Protein AF-Q10X12-F1 (afdb_monomer_lite)

Secondary structure (DSSP, 8-state):
---HHHHHHHHHHHHHHHHTTS---HHHHHHHHHHHHHHTT----GGGTGGGG--

Radius of gyration: 11.44 Å; chains: 1; bounding box: 28×26×23 Å

Organism: Trichodesmium erythraeum (strain IMS101) (NCBI:txid203124)

pLDDT: mean 81.4, std 14.84, range [46.97, 96.62]

Sequence (55 aa):
MISTYIRNIALTAAFLAADDNQVIEMVHLIRAIRREYDKMGKILRDKNLGSYINT

Structure (mmCIF, N/CA/C/O backbone):
data_AF-Q10X12-F1
#
_entry.id   AF-Q10X12-F1
#
loop_
_atom_site.group_PDB
_atom_site.id
_atom_site.type_symbol
_atom_site.label_atom_id
_atom_site.label_alt_id
_atom_site.label_comp_id
_atom_site.label_asym_id
_atom_site.label_entity_id
_atom_site.label_seq_id
_atom_site.pdbx_PDB_ins_code
_atom_site.Cartn_x
_atom_site.Cartn_y
_atom_site.Cartn_z
_atom_site.occupancy
_atom_site.B_iso_or_equiv
_atom_site.auth_seq_id
_atom_site.auth_comp_id
_atom_site.auth_asym_id
_atom_site.auth_atom_id
_atom_site.pdbx_PDB_model_num
ATOM 1 N N . MET A 1 1 ? 16.294 12.409 -10.130 1.00 47.94 1 MET A N 1
ATOM 2 C CA . MET A 1 1 ? 15.112 11.640 -10.582 1.00 47.94 1 MET A CA 1
ATOM 3 C C . MET A 1 1 ? 15.125 10.245 -9.938 1.00 47.94 1 MET A C 1
ATOM 5 O O . MET A 1 1 ? 15.412 9.279 -10.619 1.00 47.94 1 MET A O 1
ATOM 9 N N . ILE A 1 2 ? 14.924 10.129 -8.612 1.00 49.22 2 ILE A N 1
ATOM 10 C CA . ILE A 1 2 ? 14.885 8.822 -7.893 1.00 49.22 2 ILE A CA 1
ATOM 11 C C . ILE A 1 2 ? 13.835 8.820 -6.739 1.00 49.22 2 ILE A C 1
ATOM 13 O O . ILE A 1 2 ? 13.543 7.787 -6.154 1.00 49.22 2 ILE A O 1
ATOM 17 N N . SER A 1 3 ? 13.177 9.951 -6.434 1.00 56.25 3 SER A N 1
ATOM 18 C CA . SER A 1 3 ? 12.269 10.086 -5.269 1.00 56.25 3 SER A CA 1
ATOM 19 C C . SER A 1 3 ? 10.814 9.620 -5.503 1.00 56.25 3 SER A C 1
ATOM 21 O O . SER A 1 3 ? 10.051 9.497 -4.545 1.00 56.25 3 SER A O 1
ATOM 23 N N . THR A 1 4 ? 10.401 9.340 -6.743 1.00 71.31 4 THR A N 1
ATOM 24 C CA . THR A 1 4 ? 8.977 9.164 -7.098 1.00 71.31 4 THR A CA 1
ATOM 25 C C . THR A 1 4 ? 8.348 7.876 -6.552 1.00 71.31 4 THR A C 1
ATOM 27 O O . THR A 1 4 ? 7.179 7.887 -6.177 1.00 71.31 4 THR A O 1
ATOM 30 N N . TYR A 1 5 ? 9.110 6.785 -6.438 1.00 80.81 5 TYR A N 1
ATOM 31 C CA . TYR A 1 5 ? 8.548 5.470 -6.100 1.00 80.81 5 TYR A CA 1
ATOM 32 C C . TYR A 1 5 ? 7.954 5.410 -4.689 1.00 80.81 5 TYR A C 1
ATOM 34 O O . TYR A 1 5 ? 6.859 4.890 -4.509 1.00 80.81 5 TYR A O 1
ATOM 42 N N . ILE A 1 6 ? 8.618 6.007 -3.693 1.00 86.50 6 ILE A N 1
ATOM 43 C CA . ILE A 1 6 ? 8.124 6.009 -2.304 1.00 86.50 6 ILE A CA 1
ATOM 44 C C . ILE A 1 6 ? 6.815 6.800 -2.204 1.00 86.50 6 ILE A C 1
ATOM 46 O O . ILE A 1 6 ? 5.866 6.351 -1.567 1.00 86.50 6 ILE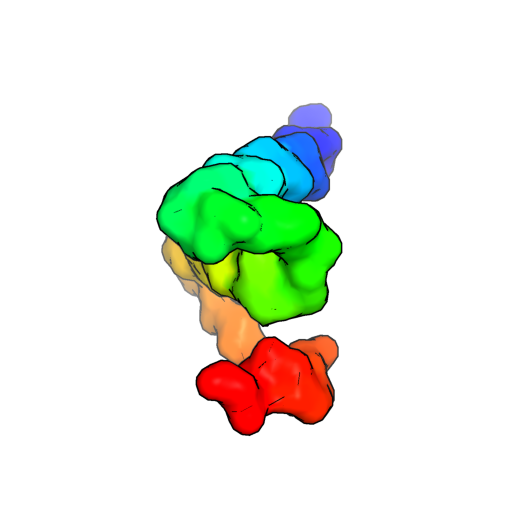 A O 1
ATOM 50 N N . ARG A 1 7 ? 6.739 7.951 -2.887 1.00 90.06 7 ARG A N 1
ATOM 51 C CA . ARG A 1 7 ? 5.518 8.764 -2.950 1.00 90.06 7 ARG A CA 1
ATOM 52 C C . ARG A 1 7 ? 4.377 7.995 -3.612 1.00 90.06 7 ARG A C 1
ATOM 54 O O . ARG A 1 7 ? 3.270 8.000 -3.088 1.00 90.06 7 ARG A O 1
ATOM 61 N N . ASN A 1 8 ? 4.651 7.331 -4.732 1.00 90.12 8 ASN A N 1
ATOM 62 C CA . ASN A 1 8 ? 3.651 6.546 -5.451 1.00 90.12 8 ASN A CA 1
ATOM 63 C C . ASN A 1 8 ? 3.138 5.373 -4.613 1.00 90.12 8 ASN A C 1
ATOM 65 O O . ASN A 1 8 ? 1.935 5.117 -4.595 1.00 90.12 8 ASN A O 1
ATOM 69 N N . ILE A 1 9 ? 4.033 4.694 -3.891 1.00 92.06 9 ILE A N 1
ATOM 70 C CA . ILE A 1 9 ? 3.681 3.599 -2.985 1.00 92.06 9 ILE A CA 1
ATOM 71 C C . ILE A 1 9 ? 2.807 4.117 -1.842 1.00 92.06 9 ILE A C 1
ATOM 73 O O . ILE A 1 9 ? 1.739 3.561 -1.611 1.00 92.06 9 ILE A O 1
ATOM 77 N N . ALA A 1 10 ? 3.209 5.201 -1.172 1.00 93.38 10 ALA A N 1
ATOM 78 C CA . ALA A 1 10 ? 2.435 5.785 -0.077 1.00 93.38 10 ALA A CA 1
ATOM 79 C C . ALA A 1 10 ? 1.042 6.241 -0.540 1.00 93.38 10 ALA A C 1
ATOM 81 O O . ALA A 1 10 ? 0.046 5.955 0.118 1.00 93.38 10 ALA A O 1
ATOM 82 N N . LEU A 1 11 ? 0.963 6.887 -1.708 1.00 94.50 11 LEU A N 1
ATOM 83 C CA . LEU A 1 11 ? -0.300 7.330 -2.293 1.00 94.50 11 LEU A CA 1
ATOM 84 C C . LEU A 1 11 ? -1.206 6.146 -2.651 1.00 94.50 11 LEU A C 1
ATOM 86 O O . LEU A 1 11 ? -2.384 6.137 -2.311 1.00 94.50 11 LEU A O 1
ATOM 90 N N . THR A 1 12 ? -0.649 5.120 -3.297 1.00 94.56 12 THR A N 1
ATOM 91 C CA . THR A 1 12 ? -1.400 3.912 -3.665 1.00 94.56 12 THR A CA 1
ATOM 92 C C . THR A 1 12 ? -1.883 3.161 -2.425 1.00 94.56 12 THR A C 1
ATOM 94 O O . THR A 1 12 ? -3.019 2.702 -2.406 1.00 94.56 12 THR A O 1
ATOM 97 N N . ALA A 1 13 ? -1.058 3.060 -1.381 1.00 95.25 13 ALA A N 1
ATOM 98 C CA . ALA A 1 13 ? -1.440 2.425 -0.123 1.00 95.25 13 ALA A CA 1
ATOM 99 C C . ALA A 1 13 ? -2.573 3.185 0.582 1.00 95.25 13 ALA A C 1
ATOM 101 O O . ALA A 1 13 ? -3.486 2.555 1.103 1.00 95.25 13 ALA A O 1
ATOM 102 N N . ALA A 1 14 ? -2.551 4.521 0.550 1.00 95.69 14 ALA A N 1
ATOM 103 C CA . ALA A 1 14 ? -3.623 5.342 1.105 1.00 95.69 14 ALA A CA 1
ATOM 104 C C . ALA A 1 14 ? -4.949 5.130 0.359 1.00 95.69 14 ALA A C 1
ATOM 106 O O . ALA A 1 14 ? -5.985 4.980 0.996 1.00 95.69 14 ALA A O 1
ATOM 107 N N . PHE A 1 15 ? -4.914 5.051 -0.976 1.00 96.56 15 PHE A N 1
ATOM 108 C CA . PHE A 1 15 ? -6.106 4.729 -1.765 1.00 96.56 15 PHE A CA 1
ATOM 109 C C . PHE A 1 15 ? -6.631 3.320 -1.490 1.00 96.56 15 PHE A C 1
ATOM 111 O O . PHE A 1 15 ? -7.837 3.146 -1.392 1.00 96.56 15 PHE A O 1
ATOM 118 N N . LEU A 1 16 ? -5.745 2.331 -1.344 1.00 95.19 16 LEU A N 1
ATOM 119 C CA . LEU A 1 16 ? -6.142 0.962 -1.005 1.00 95.19 16 LEU A CA 1
ATOM 120 C C . LEU A 1 16 ? -6.802 0.885 0.377 1.00 95.19 16 LEU A C 1
ATOM 122 O O . LEU A 1 16 ? -7.846 0.267 0.508 1.00 95.19 16 LEU A O 1
ATOM 126 N N . ALA A 1 17 ? -6.236 1.556 1.379 1.00 95.94 17 ALA A N 1
ATOM 127 C CA . ALA A 1 17 ? -6.827 1.603 2.715 1.00 95.94 17 ALA A CA 1
ATOM 128 C C . ALA A 1 17 ? -8.181 2.333 2.729 1.00 95.94 17 ALA A C 1
ATOM 130 O O . ALA A 1 17 ? -9.110 1.904 3.406 1.00 95.94 17 ALA A O 1
ATOM 131 N N . ALA A 1 18 ? -8.306 3.412 1.949 1.00 96.62 18 ALA A N 1
ATOM 132 C CA . ALA A 1 18 ? -9.563 4.138 1.800 1.00 96.62 18 ALA A CA 1
ATOM 133 C C . ALA A 1 18 ? -10.650 3.297 1.106 1.00 96.62 18 ALA A C 1
ATOM 135 O O . ALA A 1 18 ? -11.807 3.376 1.507 1.00 96.62 18 ALA A O 1
ATOM 136 N N . ASP A 1 19 ? -10.281 2.487 0.108 1.00 96.44 19 ASP A N 1
ATOM 137 C CA . ASP A 1 19 ? -11.180 1.536 -0.567 1.00 96.44 19 ASP A CA 1
ATOM 138 C C . ASP A 1 19 ? -11.685 0.460 0.407 1.00 96.44 19 ASP A C 1
ATOM 140 O O . ASP A 1 19 ? -12.878 0.170 0.463 1.00 96.44 19 ASP A O 1
ATOM 144 N N . ASP A 1 20 ? -10.792 -0.036 1.267 1.00 94.94 20 ASP A N 1
ATOM 145 C CA . ASP A 1 20 ? -11.118 -1.001 2.320 1.00 94.94 20 ASP A CA 1
ATOM 146 C C . ASP A 1 20 ? -11.826 -0.334 3.535 1.00 94.94 20 ASP A C 1
ATOM 148 O O . ASP A 1 20 ? -12.219 -1.011 4.487 1.00 94.94 20 ASP A O 1
ATOM 152 N N . ASN A 1 21 ? -12.038 0.993 3.505 1.00 95.50 21 ASN A N 1
ATOM 153 C CA . ASN A 1 21 ? -12.594 1.825 4.584 1.00 95.50 21 ASN A CA 1
ATOM 154 C C . ASN A 1 21 ? -11.891 1.607 5.944 1.00 95.50 21 ASN A C 1
ATOM 156 O O . ASN A 1 21 ? -12.520 1.616 7.006 1.00 95.50 21 ASN A O 1
ATOM 160 N N . GLN A 1 22 ? -10.576 1.385 5.896 1.00 93.81 22 GLN A N 1
ATOM 161 C CA . GLN A 1 22 ? -9.698 1.137 7.037 1.00 93.81 22 GLN A CA 1
ATOM 162 C C . GLN A 1 22 ? -8.554 2.158 7.085 1.00 93.81 22 GLN A C 1
ATOM 164 O O . GLN A 1 22 ? -8.332 2.958 6.173 1.00 93.81 22 GLN A O 1
ATOM 169 N N . VAL A 1 23 ? -7.794 2.134 8.180 1.00 94.94 23 VAL A N 1
ATOM 170 C CA . VAL A 1 23 ? -6.517 2.852 8.259 1.00 94.94 23 VAL A CA 1
ATOM 171 C C . VAL A 1 23 ? -5.450 2.159 7.408 1.00 94.94 23 VAL A C 1
ATOM 173 O O . VAL A 1 23 ? -5.577 0.997 7.025 1.00 94.94 23 VAL A O 1
ATOM 176 N N . ILE A 1 24 ? -4.369 2.877 7.095 1.00 93.94 24 ILE A N 1
ATOM 177 C CA . ILE A 1 24 ? -3.251 2.290 6.352 1.00 93.94 24 ILE A CA 1
ATOM 178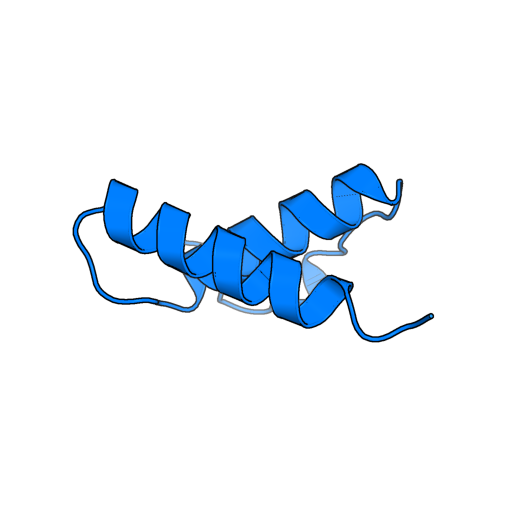 C C . ILE A 1 24 ? -2.616 1.184 7.199 1.00 93.94 24 ILE A C 1
ATOM 180 O O . ILE A 1 24 ? -2.228 1.397 8.344 1.00 93.94 24 ILE A O 1
ATOM 184 N N . GLU A 1 25 ? -2.448 0.022 6.578 1.00 92.25 25 GLU A N 1
ATOM 185 C CA . GLU A 1 25 ? -1.887 -1.180 7.186 1.00 92.25 25 GLU A CA 1
ATOM 186 C C . GLU A 1 25 ? -0.836 -1.773 6.251 1.00 92.25 25 GLU A C 1
ATOM 188 O O . GLU A 1 25 ? -0.738 -1.412 5.071 1.00 92.25 25 GLU A O 1
ATOM 193 N N . MET A 1 26 ? -0.049 -2.711 6.772 1.00 89.81 26 MET A N 1
ATOM 194 C CA . MET A 1 26 ? 1.046 -3.318 6.024 1.00 89.81 26 MET A CA 1
ATOM 195 C C . MET A 1 26 ? 0.560 -4.037 4.755 1.00 89.81 26 MET A C 1
ATOM 197 O O . MET A 1 26 ? 1.243 -3.989 3.734 1.00 89.81 26 MET A O 1
ATOM 201 N N . VAL A 1 27 ? -0.649 -4.612 4.775 1.00 89.75 27 VAL A N 1
ATOM 202 C CA . VAL A 1 27 ? -1.278 -5.228 3.593 1.00 89.75 27 VAL A CA 1
ATOM 203 C C . VAL A 1 27 ? -1.471 -4.218 2.453 1.00 89.75 27 VAL A C 1
ATOM 205 O O . VAL A 1 27 ? -1.142 -4.507 1.299 1.00 89.75 27 VAL A O 1
ATOM 208 N N . HIS A 1 28 ? -1.901 -2.992 2.766 1.00 93.56 28 HIS A N 1
ATOM 209 C CA . HIS A 1 28 ? -2.081 -1.913 1.793 1.00 93.56 28 HIS A CA 1
ATOM 210 C C . HIS A 1 28 ? -0.733 -1.451 1.216 1.00 93.56 28 HIS A C 1
ATOM 212 O O . HIS A 1 28 ? -0.604 -1.263 0.003 1.00 93.56 28 HIS A O 1
ATOM 218 N N . LEU A 1 29 ? 0.298 -1.337 2.065 1.00 91.31 29 LEU A N 1
ATOM 219 C CA . LEU A 1 29 ? 1.661 -1.014 1.628 1.00 91.31 29 LEU A CA 1
ATOM 220 C C . LEU A 1 29 ? 2.230 -2.085 0.697 1.00 91.31 29 LEU A C 1
ATOM 222 O O . LEU A 1 29 ? 2.803 -1.762 -0.338 1.00 91.31 29 LEU A O 1
ATOM 226 N N . ILE A 1 30 ? 2.059 -3.357 1.036 1.00 89.75 30 ILE A N 1
ATOM 227 C CA . ILE A 1 30 ? 2.586 -4.481 0.260 1.00 89.75 30 ILE A CA 1
ATOM 228 C C . ILE A 1 30 ? 1.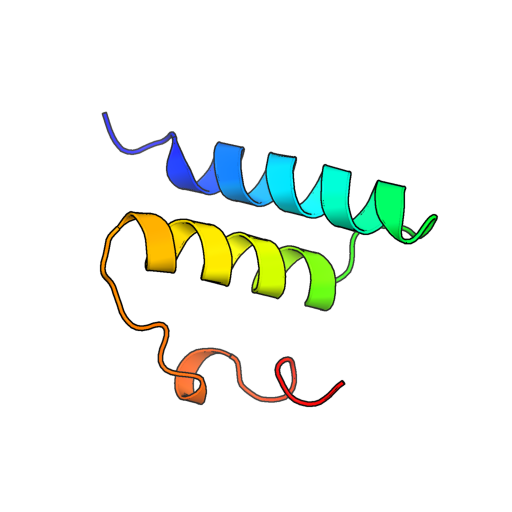922 -4.577 -1.103 1.00 89.75 30 ILE A C 1
ATOM 230 O O . ILE A 1 30 ? 2.611 -4.722 -2.114 1.00 89.75 30 ILE A O 1
ATOM 234 N N . ARG A 1 31 ? 0.597 -4.420 -1.154 1.00 89.50 31 ARG A N 1
ATOM 235 C CA . ARG A 1 31 ? -0.153 -4.349 -2.414 1.00 89.50 31 ARG A CA 1
ATOM 236 C C . ARG A 1 31 ? 0.332 -3.176 -3.274 1.00 89.50 31 ARG A C 1
ATOM 238 O O . ARG A 1 31 ? 0.519 -3.344 -4.479 1.00 89.50 31 ARG A O 1
ATOM 245 N N . ALA A 1 32 ? 0.595 -2.014 -2.673 1.00 91.94 32 ALA A N 1
ATOM 246 C CA . ALA A 1 32 ? 1.143 -0.853 -3.375 1.00 91.94 32 ALA A CA 1
ATOM 247 C C . ALA A 1 32 ? 2.574 -1.085 -3.898 1.00 91.94 32 ALA A C 1
ATOM 249 O O . ALA A 1 32 ? 2.863 -0.781 -5.055 1.00 91.94 32 ALA A O 1
ATOM 250 N N . ILE A 1 33 ? 3.451 -1.671 -3.079 1.00 89.69 33 ILE A N 1
ATOM 251 C CA . ILE A 1 33 ? 4.828 -2.035 -3.440 1.00 89.69 33 ILE A CA 1
ATOM 252 C C . ILE A 1 33 ? 4.828 -3.038 -4.600 1.00 89.69 33 ILE A C 1
ATOM 254 O O . ILE A 1 33 ? 5.559 -2.846 -5.571 1.00 89.69 33 ILE A O 1
ATOM 258 N N . ARG A 1 34 ? 3.956 -4.053 -4.547 1.00 86.81 34 ARG A N 1
ATOM 259 C CA . ARG A 1 34 ? 3.784 -5.047 -5.615 1.00 86.81 34 ARG A CA 1
ATOM 260 C C . ARG A 1 34 ? 3.395 -4.413 -6.939 1.00 86.81 34 ARG A C 1
ATOM 262 O O . ARG A 1 34 ? 4.083 -4.624 -7.932 1.00 86.81 34 ARG A O 1
ATOM 269 N N . ARG A 1 35 ? 2.379 -3.549 -6.927 1.00 86.81 35 ARG A N 1
ATOM 270 C CA . ARG A 1 35 ? 1.953 -2.808 -8.122 1.00 86.81 35 ARG A CA 1
ATOM 271 C C . ARG A 1 35 ? 3.078 -1.963 -8.720 1.00 86.81 35 ARG A C 1
ATOM 273 O O . ARG A 1 35 ? 3.192 -1.888 -9.939 1.00 86.81 35 ARG A O 1
ATOM 280 N N . GLU A 1 36 ? 3.895 -1.315 -7.892 1.00 87.75 36 GLU A N 1
ATOM 281 C CA . GLU A 1 36 ? 4.978 -0.465 -8.397 1.00 87.75 36 GLU A CA 1
ATOM 282 C C . GLU A 1 36 ? 6.136 -1.288 -8.989 1.00 87.75 36 GLU A C 1
ATOM 284 O O . GLU A 1 36 ? 6.682 -0.920 -10.025 1.00 87.75 36 GLU A O 1
ATOM 289 N N . TYR A 1 37 ? 6.464 -2.442 -8.406 1.00 84.69 37 TYR A N 1
ATOM 290 C CA . TYR A 1 37 ? 7.450 -3.378 -8.965 1.00 84.69 37 TYR A CA 1
ATOM 291 C C . TYR A 1 37 ? 6.972 -4.039 -10.262 1.00 84.69 37 TYR A C 1
ATOM 293 O O . TYR A 1 37 ? 7.766 -4.143 -11.201 1.00 84.69 37 TYR A O 1
ATOM 301 N N . ASP A 1 38 ? 5.690 -4.412 -10.346 1.00 82.81 38 ASP A N 1
ATOM 302 C CA . ASP A 1 38 ? 5.086 -4.974 -11.561 1.00 82.81 38 ASP A CA 1
ATOM 303 C C . ASP A 1 38 ? 5.196 -3.980 -12.732 1.00 82.81 38 ASP A C 1
ATOM 305 O O . ASP A 1 38 ? 5.638 -4.350 -13.820 1.00 82.81 38 ASP A O 1
ATOM 309 N N . LYS A 1 39 ? 4.915 -2.685 -12.502 1.00 83.19 39 LYS A N 1
ATOM 310 C CA . LYS A 1 39 ?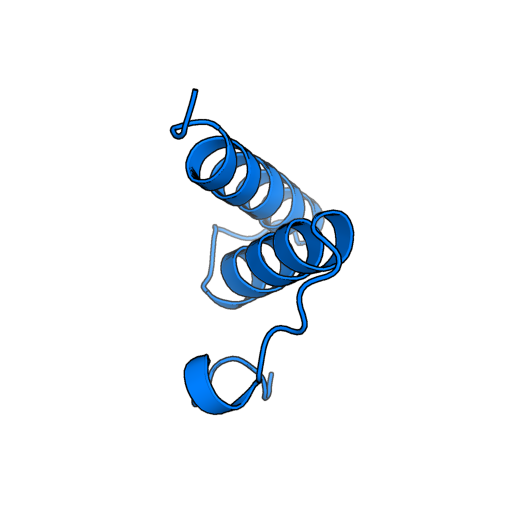 5.110 -1.619 -13.510 1.00 83.19 39 LYS A CA 1
ATOM 311 C C . LYS A 1 39 ? 6.561 -1.480 -13.973 1.00 83.19 39 LYS A C 1
ATOM 313 O O . LYS A 1 39 ? 6.811 -1.078 -15.104 1.00 83.19 39 LYS A O 1
ATOM 318 N N . MET A 1 40 ? 7.517 -1.778 -13.096 1.00 81.94 40 MET A N 1
ATOM 319 C CA . MET A 1 40 ? 8.948 -1.737 -13.404 1.00 81.94 40 MET A CA 1
ATOM 320 C C . MET A 1 40 ? 9.449 -3.027 -14.076 1.00 81.94 40 MET A C 1
ATOM 322 O O . MET A 1 40 ? 10.640 -3.119 -14.373 1.00 81.94 40 MET A O 1
ATOM 326 N N . GLY A 1 41 ? 8.584 -4.031 -14.277 1.00 80.88 41 GLY A N 1
ATOM 327 C CA . GLY A 1 41 ? 8.962 -5.348 -14.794 1.00 80.88 41 GLY A CA 1
ATOM 328 C C . GLY A 1 41 ? 9.837 -6.154 -13.828 1.00 80.88 41 GLY A C 1
ATOM 329 O O . GLY A 1 41 ? 10.576 -7.041 -14.254 1.00 80.88 41 GLY A O 1
ATOM 330 N N . LYS A 1 42 ? 9.810 -5.830 -12.528 1.00 77.88 42 LYS A N 1
ATOM 331 C CA . LYS A 1 42 ? 10.611 -6.500 -11.497 1.00 77.88 42 LYS A CA 1
ATOM 332 C C . LYS A 1 42 ? 9.748 -7.478 -10.713 1.00 77.88 42 LYS A C 1
ATOM 334 O O . LYS A 1 42 ? 8.693 -7.117 -10.212 1.00 77.88 42 LYS A O 1
ATOM 339 N N . ILE A 1 43 ? 10.251 -8.694 -10.515 1.00 72.50 43 ILE A N 1
ATOM 340 C CA . ILE A 1 43 ? 9.591 -9.682 -9.657 1.00 72.50 43 ILE A CA 1
ATOM 341 C C . ILE A 1 43 ? 9.881 -9.338 -8.195 1.00 72.50 43 ILE A C 1
ATOM 343 O O . ILE A 1 43 ? 11.026 -9.437 -7.740 1.00 72.50 43 ILE A O 1
ATOM 347 N N . LEU A 1 44 ? 8.841 -8.975 -7.445 1.00 70.81 44 LEU A N 1
ATOM 348 C CA . LEU A 1 44 ? 8.905 -8.984 -5.988 1.00 70.81 44 LEU A CA 1
ATOM 349 C C . LEU A 1 44 ? 8.991 -10.426 -5.517 1.00 70.81 44 LEU A C 1
ATOM 351 O O . LEU A 1 44 ? 8.055 -11.205 -5.653 1.00 70.81 44 LEU A O 1
ATOM 355 N N . ARG A 1 45 ? 10.151 -10.797 -4.980 1.00 67.12 45 ARG A N 1
ATOM 356 C CA . ARG A 1 45 ? 10.302 -12.094 -4.330 1.00 67.12 45 ARG A CA 1
ATOM 357 C C . ARG A 1 45 ? 9.676 -12.000 -2.948 1.00 67.12 45 ARG A C 1
ATOM 359 O O . ARG A 1 45 ? 10.234 -11.334 -2.075 1.00 67.12 45 ARG A O 1
ATOM 366 N N . ASP A 1 46 ? 8.582 -12.730 -2.771 1.00 63.69 46 ASP A N 1
ATOM 367 C CA . ASP A 1 46 ? 7.835 -12.943 -1.524 1.00 63.69 46 ASP A CA 1
ATOM 368 C C . ASP A 1 46 ? 8.734 -13.209 -0.306 1.00 63.69 46 ASP A C 1
ATOM 370 O O . ASP A 1 46 ? 8.464 -12.754 0.803 1.00 63.69 46 ASP A O 1
ATOM 374 N N . LYS A 1 47 ? 9.896 -13.834 -0.528 1.00 59.59 47 LYS A N 1
ATOM 375 C CA . LYS A 1 47 ? 10.923 -14.081 0.496 1.00 59.59 47 LYS A CA 1
ATOM 376 C C . LYS A 1 47 ? 11.406 -12.823 1.242 1.00 59.59 47 LYS A C 1
ATOM 378 O O . LYS A 1 47 ? 1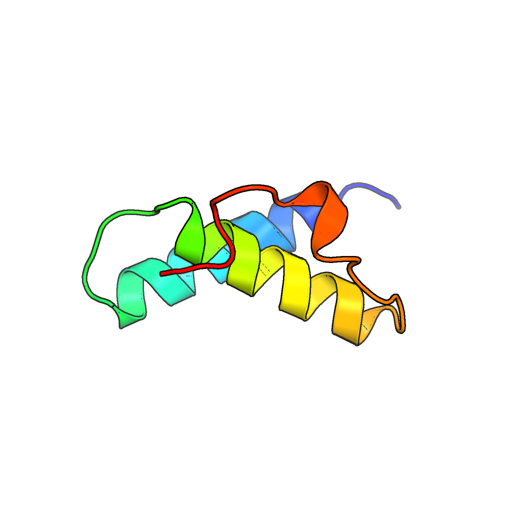1.923 -12.960 2.343 1.00 59.59 47 LYS A O 1
ATOM 383 N N . ASN A 1 48 ? 11.253 -11.625 0.667 1.00 59.31 48 ASN A N 1
ATOM 384 C CA . ASN A 1 48 ? 11.614 -10.356 1.315 1.00 59.31 48 ASN A CA 1
ATOM 385 C C . ASN A 1 48 ? 10.470 -9.734 2.136 1.00 59.31 48 ASN A C 1
ATOM 387 O O . ASN A 1 48 ? 10.715 -8.786 2.875 1.00 59.31 48 ASN A O 1
ATOM 391 N N . LEU A 1 49 ? 9.235 -10.229 1.997 1.00 64.88 49 LEU A N 1
ATOM 392 C CA . LEU A 1 49 ? 8.042 -9.685 2.657 1.00 64.88 49 LEU A CA 1
ATOM 393 C C . LEU A 1 49 ? 7.588 -10.502 3.875 1.00 64.88 49 LEU A C 1
ATOM 395 O O . LEU A 1 49 ? 6.673 -10.083 4.578 1.00 64.88 49 LEU A O 1
ATOM 399 N N . GLY A 1 50 ? 8.249 -11.624 4.175 1.00 67.38 50 GLY A N 1
ATOM 400 C CA . GLY A 1 50 ? 8.049 -12.367 5.422 1.00 67.38 50 GLY A CA 1
ATOM 401 C C . GLY A 1 50 ? 6.589 -12.769 5.658 1.00 67.38 50 GLY A C 1
ATOM 402 O O . GLY 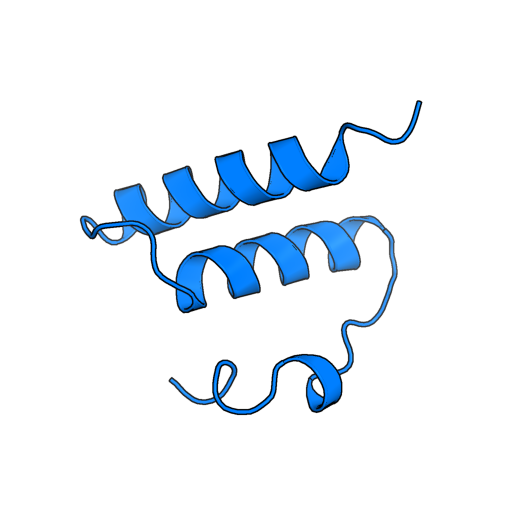A 1 50 ? 5.933 -13.285 4.763 1.00 67.38 50 GLY A O 1
ATOM 403 N N . SER A 1 51 ? 6.072 -12.539 6.866 1.00 64.69 51 SER A N 1
ATOM 404 C CA . SER A 1 51 ? 4.723 -12.961 7.282 1.00 64.69 51 SER A CA 1
ATOM 405 C C . SER A 1 51 ? 3.576 -12.120 6.710 1.00 64.69 51 SER A C 1
ATOM 407 O O . SER A 1 51 ? 2.418 -12.426 6.964 1.00 64.69 51 SER A O 1
ATOM 409 N N . TYR A 1 52 ? 3.867 -11.061 5.954 1.00 65.25 52 TYR A N 1
ATOM 410 C CA . TYR A 1 52 ? 2.859 -10.088 5.521 1.00 65.25 52 TYR A CA 1
ATOM 411 C C . TYR A 1 52 ? 2.212 -10.397 4.155 1.00 65.25 52 TYR A C 1
ATOM 413 O O . TYR A 1 52 ? 1.454 -9.592 3.622 1.00 65.25 52 TYR A O 1
ATOM 421 N N . ILE A 1 53 ? 2.541 -11.549 3.574 1.00 60.19 53 ILE A N 1
ATOM 422 C CA . ILE A 1 53 ? 1.988 -12.079 2.314 1.00 60.19 53 ILE A CA 1
ATOM 423 C C . ILE A 1 53 ? 0.901 -13.138 2.552 1.00 60.19 53 ILE A C 1
ATOM 425 O O . ILE A 1 53 ? 0.362 -13.667 1.586 1.00 60.19 53 ILE A O 1
ATOM 429 N N . ASN A 1 54 ? 0.597 -13.464 3.814 1.00 52.69 54 ASN A N 1
ATOM 430 C CA . ASN A 1 54 ? -0.248 -14.601 4.191 1.00 52.69 54 ASN A CA 1
ATOM 431 C C . ASN A 1 54 ? -1.533 -14.204 4.947 1.00 52.69 54 ASN A C 1
ATOM 433 O O . ASN A 1 54 ? -1.977 -14.944 5.824 1.00 52.69 54 ASN A O 1
ATOM 437 N N . THR A 1 55 ? -2.108 -13.046 4.614 1.00 46.97 55 THR A N 1
ATOM 438 C CA . THR A 1 55 ? -3.439 -12.601 5.060 1.00 46.97 55 THR A CA 1
ATOM 439 C C . THR A 1 55 ? -4.258 -12.234 3.835 1.00 46.97 55 THR A C 1
ATOM 441 O O . THR A 1 55 ? -5.428 -12.661 3.769 1.00 46.97 55 THR A O 1
#

Foldseek 3Di:
DPPVLVVQLVVQLCVVCVVVVHDRDVLSSVVSNCVSCVVVVHDDDCVVVPPNVPD